Protein AF-A0A4R7EH48-F1 (afdb_monomer)

Solvent-accessible surface area (backbone atoms only — not comparable to full-atom values): 10514 Å² total; per-residue (Å²): 136,89,82,82,84,73,95,68,75,76,70,72,76,53,80,53,48,47,80,37,83,91,76,73,43,73,43,51,68,76,75,72,77,80,76,94,83,82,84,90,75,78,87,74,96,60,59,70,62,56,54,54,49,51,52,50,54,52,50,52,52,50,50,52,52,49,58,60,51,57,71,44,45,69,57,53,52,52,49,62,77,39,40,68,62,50,49,51,52,47,51,62,44,51,81,61,53,72,66,90,82,66,83,65,81,76,79,71,79,81,83,90,77,94,80,90,76,93,74,57,69,72,57,55,50,51,50,52,51,49,22,64,77,68,74,41,58,62,65,54,54,52,53,34,53,50,52,52,49,38,41,75,74,76,35,42,69,62,49,53,62,55,64,102

Structure (mmCIF, N/CA/C/O backbone):
data_AF-A0A4R7EH48-F1
#
_entry.id   AF-A0A4R7EH48-F1
#
loop_
_atom_site.group_PDB
_atom_site.id
_atom_site.type_symbol
_atom_site.label_atom_id
_atom_site.label_alt_id
_atom_site.label_comp_id
_atom_site.label_asym_id
_atom_site.label_entity_id
_atom_site.label_seq_id
_atom_site.pdbx_PDB_ins_code
_atom_site.Cartn_x
_atom_site.Cartn_y
_atom_site.Cartn_z
_atom_site.occupancy
_atom_site.B_iso_or_equiv
_atom_site.auth_seq_id
_atom_site.auth_comp_id
_atom_site.auth_asym_id
_atom_site.auth_atom_id
_atom_site.pdbx_PDB_model_num
ATOM 1 N N . MET A 1 1 ? 17.458 -6.731 43.539 1.00 35.12 1 MET A N 1
ATOM 2 C CA . MET A 1 1 ? 16.948 -6.812 44.924 1.00 35.12 1 MET A CA 1
ATOM 3 C C . MET A 1 1 ? 15.945 -5.684 45.106 1.00 35.12 1 MET A C 1
ATOM 5 O O . MET A 1 1 ? 16.244 -4.563 44.724 1.00 35.12 1 MET A O 1
ATOM 9 N N . PHE A 1 2 ? 14.735 -6.043 45.524 1.00 36.34 2 PHE A N 1
ATOM 10 C CA . PHE A 1 2 ? 13.498 -5.263 45.479 1.00 36.34 2 PHE A CA 1
ATOM 11 C C . PHE A 1 2 ? 13.515 -3.993 46.337 1.00 36.34 2 PHE A C 1
ATOM 13 O O . PHE A 1 2 ? 13.966 -4.044 47.474 1.00 36.34 2 PHE A O 1
ATOM 20 N N . PHE A 1 3 ? 12.876 -2.924 45.852 1.00 28.39 3 PHE A N 1
ATOM 21 C CA . PHE A 1 3 ? 12.214 -1.947 46.719 1.00 28.39 3 PHE A CA 1
ATOM 22 C C . PHE A 1 3 ? 10.820 -1.632 46.166 1.00 28.39 3 PHE A C 1
ATOM 24 O O . PHE A 1 3 ? 10.626 -0.742 45.347 1.00 28.39 3 PHE A O 1
ATOM 31 N N . VAL A 1 4 ? 9.844 -2.419 46.621 1.00 35.47 4 VAL A N 1
ATOM 32 C CA . VAL A 1 4 ? 8.416 -2.102 46.533 1.00 35.47 4 VAL A CA 1
ATOM 33 C C . VAL A 1 4 ? 8.092 -1.258 47.762 1.00 35.47 4 VAL A C 1
ATOM 35 O O . VAL A 1 4 ? 7.983 -1.784 48.870 1.00 35.47 4 VAL A O 1
ATOM 38 N N . PHE A 1 5 ? 7.967 0.057 47.592 1.00 34.50 5 PHE A N 1
ATOM 39 C CA . PHE A 1 5 ? 7.446 0.918 48.651 1.00 34.50 5 PHE A CA 1
ATOM 40 C C . PHE A 1 5 ? 5.916 0.805 48.706 1.00 34.50 5 PHE A C 1
ATOM 42 O O . PHE A 1 5 ? 5.181 1.432 47.956 1.00 34.50 5 PHE A O 1
ATOM 49 N N . SER A 1 6 ? 5.479 -0.082 49.599 1.00 34.47 6 SER A N 1
ATOM 50 C CA . SER A 1 6 ? 4.291 -0.019 50.460 1.00 34.47 6 SER A CA 1
ATOM 51 C C . SER A 1 6 ? 3.194 0.997 50.086 1.00 34.47 6 SER A C 1
ATOM 53 O O . SER A 1 6 ? 3.176 2.134 50.558 1.00 34.47 6 SER A O 1
ATOM 55 N N . ASN A 1 7 ? 2.186 0.534 49.344 1.00 43.84 7 ASN A N 1
ATOM 56 C CA . ASN A 1 7 ? 0.911 1.228 49.158 1.00 43.84 7 ASN A CA 1
ATOM 57 C C . ASN A 1 7 ? -0.011 1.000 50.378 1.00 43.84 7 ASN A C 1
ATOM 59 O O . ASN A 1 7 ? -1.028 0.315 50.294 1.00 43.84 7 ASN A O 1
ATOM 63 N N . LYS A 1 8 ? 0.402 1.483 51.560 1.00 45.84 8 LYS A N 1
ATOM 64 C CA . LYS A 1 8 ? -0.302 1.236 52.840 1.00 45.84 8 LYS A CA 1
ATOM 65 C C . LYS A 1 8 ? -0.626 2.495 53.651 1.00 45.84 8 LYS A C 1
ATOM 67 O O . LYS A 1 8 ? -1.073 2.381 54.788 1.00 45.84 8 LYS A O 1
ATOM 72 N N . ILE A 1 9 ? -0.435 3.685 53.079 1.00 45.25 9 ILE A N 1
ATOM 73 C CA . ILE A 1 9 ? -0.693 4.960 53.775 1.00 45.25 9 ILE A CA 1
ATOM 74 C C . ILE A 1 9 ? -2.126 5.471 53.519 1.00 45.25 9 ILE A C 1
ATOM 76 O O . ILE A 1 9 ? -2.710 6.105 54.394 1.00 45.25 9 ILE A O 1
ATOM 80 N N . TYR A 1 10 ? -2.759 5.110 52.398 1.00 43.72 10 TYR A N 1
ATOM 81 C CA . TYR A 1 10 ? -4.090 5.627 52.041 1.00 43.72 10 TYR A CA 1
ATOM 82 C C . TYR A 1 10 ? -5.278 4.884 52.681 1.00 43.72 10 TYR A C 1
ATOM 84 O O . TYR A 1 10 ? -6.376 5.425 52.734 1.00 43.72 10 TYR A O 1
ATOM 92 N N . ALA A 1 11 ? -5.086 3.677 53.226 1.00 48.78 11 ALA A N 1
ATOM 93 C CA . ALA A 1 11 ? -6.196 2.863 53.743 1.00 48.78 11 ALA A CA 1
ATOM 94 C C . ALA A 1 11 ? -6.620 3.194 55.189 1.00 48.78 11 ALA A C 1
ATOM 96 O O . ALA A 1 11 ? -7.699 2.791 55.616 1.00 48.78 11 ALA A O 1
ATOM 97 N N . LYS A 1 12 ? -5.796 3.917 55.962 1.00 47.88 12 LYS A N 1
ATOM 98 C CA . LYS A 1 12 ? -6.074 4.183 57.387 1.00 47.88 12 LYS A CA 1
ATOM 99 C C . LYS A 1 12 ? -6.983 5.399 57.619 1.00 47.88 12 LYS A C 1
ATOM 101 O O . LYS A 1 12 ? -7.637 5.474 58.650 1.00 47.88 12 LYS A O 1
ATOM 106 N N . TRP A 1 13 ? -7.052 6.329 56.664 1.00 47.28 13 TRP A N 1
ATOM 107 C CA . TRP A 1 13 ? -7.791 7.592 56.812 1.00 47.28 13 TRP A CA 1
ATOM 108 C C . TRP A 1 13 ? -9.270 7.515 56.404 1.00 47.28 13 TRP A C 1
ATOM 110 O O . TRP A 1 13 ? -10.032 8.404 56.758 1.00 47.28 13 TRP A O 1
ATOM 120 N N . LEU A 1 14 ? -9.696 6.454 55.709 1.00 53.22 14 LEU A N 1
ATOM 121 C CA .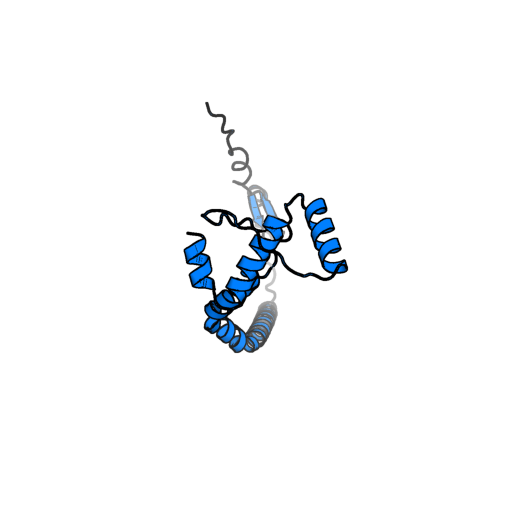 LEU A 1 14 ? -11.088 6.270 55.262 1.00 53.22 14 LEU A CA 1
ATOM 122 C C . LEU A 1 14 ? -11.947 5.424 56.215 1.00 53.22 14 LEU A C 1
ATOM 124 O O . LEU A 1 14 ? -13.156 5.356 56.035 1.00 53.22 14 LEU A O 1
ATOM 128 N N . GLN A 1 15 ? -11.361 4.790 57.237 1.00 61.56 15 GLN A N 1
ATOM 129 C CA . GLN A 1 15 ? -12.095 3.865 58.118 1.00 61.56 15 GLN A CA 1
ATOM 130 C C . GLN A 1 15 ? -13.214 4.525 58.938 1.00 61.56 15 GLN A C 1
ATOM 132 O O . GLN A 1 15 ? -14.124 3.826 59.372 1.00 61.56 15 GLN A O 1
ATOM 137 N N . ASN A 1 16 ? -13.186 5.852 59.095 1.00 61.59 16 ASN A N 1
ATOM 138 C CA . ASN A 1 16 ? -14.139 6.591 59.926 1.00 61.59 16 ASN A CA 1
ATOM 139 C C . ASN A 1 16 ? -14.957 7.639 59.152 1.00 61.59 16 ASN A C 1
ATOM 141 O O . ASN A 1 16 ? -15.622 8.459 59.782 1.00 61.59 16 ASN A O 1
ATOM 145 N N . TYR A 1 17 ? -14.910 7.629 57.816 1.00 71.31 17 TYR A N 1
ATOM 146 C CA . TYR A 1 17 ? -15.649 8.568 56.970 1.00 71.31 17 TYR A CA 1
ATOM 147 C C . TYR A 1 17 ? -16.718 7.837 56.160 1.00 71.31 17 TYR A C 1
ATOM 149 O O . TYR A 1 17 ? -16.424 6.872 55.456 1.00 71.31 17 TYR A O 1
ATOM 157 N N . ILE A 1 18 ? -17.962 8.304 56.251 1.00 73.44 18 ILE A N 1
ATOM 158 C CA . ILE A 1 18 ? -19.104 7.762 55.506 1.00 73.44 18 ILE A CA 1
ATOM 159 C C . ILE A 1 18 ? -19.604 8.853 54.559 1.00 73.44 18 ILE A C 1
ATOM 161 O O . ILE A 1 18 ? -19.642 10.027 54.919 1.00 73.44 18 ILE A O 1
ATOM 165 N N . TRP A 1 19 ? -19.952 8.474 53.330 1.00 66.38 19 TRP A N 1
ATOM 166 C CA . TRP A 1 19 ? -20.538 9.400 52.364 1.00 66.38 19 TRP A CA 1
ATOM 167 C C . TRP A 1 19 ? -21.962 9.779 52.787 1.00 66.38 19 TRP A C 1
ATOM 169 O O . TRP A 1 19 ? -22.814 8.896 52.899 1.00 66.38 19 TRP A O 1
ATOM 179 N N . SER A 1 20 ? -22.221 11.073 52.991 1.00 72.31 20 SER A N 1
ATOM 180 C CA . SER A 1 20 ? -23.567 11.607 53.209 1.00 72.31 20 SER A CA 1
ATOM 181 C C . SER A 1 20 ? -24.172 12.068 51.886 1.00 72.31 20 SER A C 1
ATOM 183 O O . SER A 1 20 ? -23.603 12.898 51.172 1.00 72.31 20 SER A O 1
ATOM 185 N N . THR A 1 21 ? -25.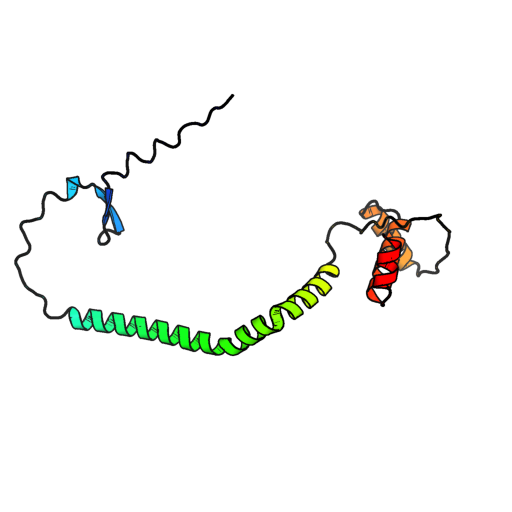342 11.527 51.549 1.00 64.81 21 THR A N 1
ATOM 186 C CA . THR A 1 21 ? -26.069 11.884 50.322 1.00 64.81 21 THR A CA 1
ATOM 187 C C . THR A 1 21 ? -26.665 13.289 50.387 1.00 64.81 21 THR A C 1
ATOM 189 O O . THR A 1 21 ? -26.772 13.940 49.348 1.00 64.81 21 THR A O 1
ATOM 192 N N . ASP A 1 22 ? -27.004 13.758 51.591 1.00 73.31 22 ASP A N 1
ATOM 193 C CA . ASP A 1 22 ? -27.629 15.065 51.816 1.00 73.31 22 ASP A CA 1
ATOM 194 C C . ASP A 1 22 ? -26.624 16.204 51.597 1.00 73.31 22 ASP A C 1
ATOM 196 O O . ASP A 1 22 ? -26.926 17.190 50.926 1.00 73.31 22 ASP A O 1
ATOM 200 N N . GLU A 1 23 ? -25.389 16.024 52.070 1.00 70.38 23 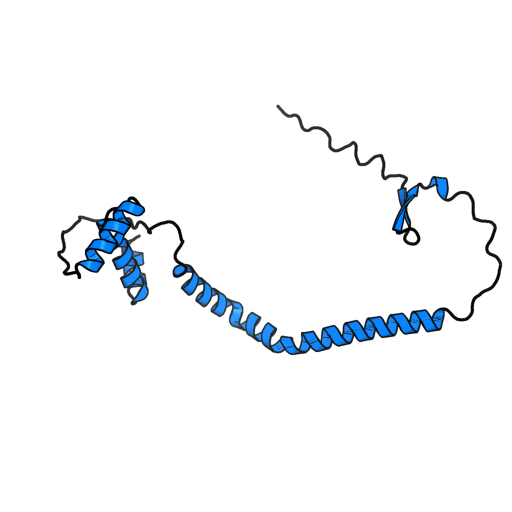GLU A N 1
ATOM 201 C CA . GLU A 1 23 ? -24.318 17.023 51.947 1.00 70.38 23 GLU A CA 1
ATOM 202 C C . GLU A 1 23 ? -23.423 16.815 50.717 1.00 70.38 23 GLU A C 1
ATOM 204 O O . GLU A 1 23 ? -22.602 17.673 50.391 1.00 70.38 23 GLU A O 1
ATOM 209 N N . ARG A 1 24 ? -23.5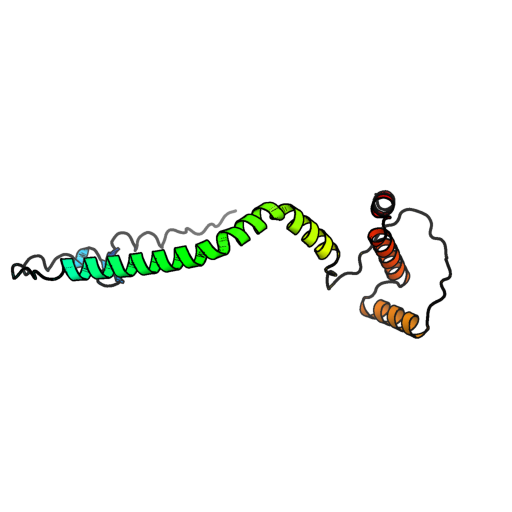71 15.680 50.016 1.00 71.06 24 ARG A N 1
ATOM 210 C CA . ARG A 1 24 ? -22.699 15.246 48.907 1.00 71.06 24 ARG A CA 1
ATOM 211 C C . ARG A 1 24 ? -21.209 15.313 49.273 1.00 71.06 24 ARG A C 1
ATOM 213 O O . ARG A 1 24 ? -20.385 15.736 48.459 1.00 71.06 24 ARG A O 1
ATOM 220 N N . ASN A 1 25 ? -20.874 14.909 50.497 1.00 75.56 25 ASN A N 1
ATOM 221 C CA . ASN A 1 25 ? -19.505 14.881 51.004 1.00 75.56 25 ASN A CA 1
ATOM 222 C C . ASN A 1 25 ? -19.310 13.762 52.047 1.00 75.56 25 ASN A C 1
ATOM 224 O O . ASN A 1 25 ? -20.274 13.201 52.572 1.00 75.56 25 ASN A O 1
ATOM 228 N N . TYR A 1 26 ? -18.054 13.420 52.342 1.00 78.44 26 TYR A N 1
ATOM 229 C CA . TYR A 1 26 ? -17.700 12.474 53.400 1.00 78.44 26 TYR A CA 1
ATOM 230 C C . TYR A 1 26 ? -17.699 13.160 54.771 1.00 78.44 26 TYR A C 1
ATOM 232 O O . TYR A 1 26 ? -16.966 14.125 54.972 1.00 78.44 26 TYR A O 1
ATOM 240 N N . ILE A 1 27 ? -18.452 12.603 55.721 1.00 74.88 27 ILE A N 1
ATOM 241 C CA . ILE A 1 27 ? -18.537 13.068 57.115 1.00 74.88 27 ILE A CA 1
ATOM 242 C C . ILE A 1 27 ? -17.921 12.049 58.078 1.00 74.88 27 ILE A C 1
ATOM 244 O O . ILE A 1 27 ? -17.972 10.837 57.836 1.00 74.88 27 ILE A O 1
ATOM 248 N N . HIS A 1 28 ? -17.307 12.534 59.160 1.00 70.69 28 HIS A N 1
ATOM 249 C CA . HIS A 1 28 ? -16.624 11.687 60.140 1.00 70.69 28 HIS A CA 1
ATOM 250 C C . HIS A 1 28 ? -17.625 11.125 61.163 1.00 70.69 28 HIS A C 1
ATOM 252 O O . HIS A 1 28 ? -18.421 11.867 61.729 1.00 70.69 28 HIS A O 1
ATOM 258 N N . GLN A 1 29 ? -17.565 9.822 61.468 1.00 64.44 29 GLN A N 1
ATOM 259 C CA . GLN A 1 29 ? -18.544 9.128 62.332 1.00 64.44 29 GLN A CA 1
ATOM 260 C C . GLN A 1 29 ? -18.750 9.748 63.731 1.00 64.44 29 GLN A C 1
ATOM 262 O O . GLN A 1 29 ? -19.777 9.504 64.358 1.00 64.44 29 GLN A O 1
ATOM 267 N N . SER A 1 30 ? -17.805 10.542 64.246 1.00 62.47 30 SER A N 1
ATOM 268 C CA . SER A 1 30 ? -17.959 11.233 65.537 1.00 62.47 30 SER A CA 1
ATOM 269 C C . SER A 1 30 ? -18.912 12.430 65.494 1.00 62.47 30 SER A C 1
ATOM 271 O O . SER A 1 30 ? -19.410 12.829 66.541 1.00 62.47 30 SER A O 1
ATOM 273 N N . GLU A 1 31 ? -19.167 12.993 64.313 1.00 58.69 31 GLU A N 1
ATOM 274 C CA . GLU A 1 31 ? -20.052 14.152 64.114 1.00 58.69 31 GLU A CA 1
ATOM 275 C C . GLU A 1 31 ? -21.535 13.747 64.064 1.00 58.69 31 GLU A C 1
ATOM 277 O O . GLU A 1 31 ? -22.408 14.597 64.146 1.00 58.69 31 GLU A O 1
ATOM 282 N N . MET A 1 32 ? -21.835 12.441 64.042 1.00 54.06 32 MET A N 1
ATOM 283 C CA . MET A 1 32 ? -23.200 11.904 64.165 1.00 54.06 32 MET A CA 1
ATOM 284 C C . MET A 1 32 ? -23.789 12.019 65.583 1.00 54.06 32 MET A C 1
ATOM 286 O O . MET A 1 32 ? -24.983 11.799 65.769 1.00 54.06 32 MET A O 1
ATOM 290 N N . LYS A 1 33 ? -22.981 12.311 66.614 1.00 48.06 33 LYS A N 1
ATOM 291 C CA . LYS A 1 33 ? -23.466 12.401 68.001 1.00 48.06 33 LYS A CA 1
ATOM 292 C C . LYS A 1 33 ? -23.794 13.835 68.383 1.00 48.06 33 LYS A C 1
ATOM 294 O O . LYS A 1 33 ? -23.037 14.487 69.097 1.00 48.06 33 LYS A O 1
ATOM 299 N N . GLY A 1 34 ? -24.978 14.264 67.980 1.00 42.44 34 GLY A N 1
ATOM 300 C CA . GLY A 1 34 ? -25.616 15.408 68.604 1.00 42.44 34 GLY A CA 1
ATOM 301 C C . GLY A 1 34 ? -26.660 16.056 67.733 1.00 42.44 34 GLY A C 1
ATOM 302 O O . GLY A 1 34 ? -26.461 17.216 67.453 1.00 42.44 34 GLY A O 1
ATOM 303 N N . ASP A 1 35 ? -27.706 15.317 67.342 1.00 39.69 35 ASP A N 1
ATOM 304 C CA . ASP A 1 35 ? -28.997 15.865 66.881 1.00 39.69 35 ASP A CA 1
ATOM 305 C C . ASP A 1 35 ? -30.109 14.780 66.898 1.00 39.69 35 ASP A C 1
ATOM 307 O O . ASP A 1 35 ? -30.961 14.703 66.017 1.00 39.69 35 ASP A O 1
ATOM 311 N N . GLU A 1 36 ? -30.130 13.899 67.911 1.00 41.28 36 GLU A N 1
ATOM 312 C CA . GLU A 1 36 ? -31.231 12.921 68.090 1.00 41.28 36 GLU A CA 1
ATOM 313 C C . GLU A 1 36 ? -32.462 13.494 68.830 1.00 41.28 36 GLU A C 1
ATOM 315 O O . GLU A 1 36 ? -33.439 12.782 69.046 1.00 41.28 36 GLU A O 1
ATOM 320 N N . GLU A 1 37 ? -32.478 14.780 69.190 1.00 41.31 37 GLU A N 1
ATOM 321 C CA . GLU A 1 37 ? -33.536 15.376 70.026 1.00 41.31 37 GLU A CA 1
ATOM 322 C C . GLU A 1 37 ? -34.076 16.702 69.462 1.00 41.31 37 GLU A C 1
ATOM 324 O O . GLU A 1 37 ? -34.169 17.678 70.189 1.00 41.31 37 GLU A O 1
ATOM 329 N N . GLU A 1 38 ? -34.467 16.771 68.182 1.00 40.47 38 GLU A N 1
ATOM 330 C CA . GLU A 1 38 ? -35.536 17.704 67.764 1.00 40.47 38 GLU A CA 1
ATOM 331 C C . GLU A 1 38 ? -36.069 17.431 66.348 1.00 40.47 38 GLU A C 1
ATOM 333 O O . GLU A 1 38 ? -35.792 18.140 65.386 1.00 40.47 38 GLU A O 1
ATOM 338 N N . SER A 1 39 ? -36.917 16.410 66.197 1.00 37.56 39 SER A N 1
ATOM 339 C CA . SER A 1 39 ? -37.903 16.385 65.102 1.00 37.56 39 SER A CA 1
ATOM 340 C C . SER A 1 39 ? -39.097 15.492 65.427 1.00 37.56 39 SER A C 1
ATOM 342 O O . SER A 1 39 ? -39.404 14.506 64.765 1.00 37.56 39 SER A O 1
ATOM 344 N N . LYS A 1 40 ? -39.839 15.889 66.464 1.00 44.50 40 LYS A N 1
ATOM 345 C CA . LYS A 1 40 ? -41.271 15.590 66.574 1.00 44.50 40 LYS A CA 1
ATOM 346 C C . LYS A 1 40 ? -42.082 16.852 66.303 1.00 44.50 40 LYS A C 1
ATOM 348 O O . LYS A 1 40 ? -42.680 17.361 67.242 1.00 44.50 40 LYS A O 1
ATOM 353 N N . LYS A 1 41 ? -42.163 17.340 65.057 1.00 41.12 41 LYS A N 1
ATOM 354 C CA . LYS A 1 41 ? -43.305 18.165 64.606 1.00 41.12 41 LYS A CA 1
ATOM 355 C C . LYS A 1 41 ? -43.596 17.993 63.114 1.00 41.12 41 LYS A C 1
ATOM 357 O O . LYS A 1 41 ? -42.751 18.257 62.276 1.00 41.12 41 LYS A O 1
ATOM 362 N N . ALA A 1 42 ? -44.860 17.643 62.871 1.00 35.00 42 ALA A N 1
ATOM 363 C CA . ALA A 1 42 ? -45.641 17.786 61.644 1.00 35.00 42 ALA A CA 1
ATOM 364 C C . ALA A 1 42 ? -45.200 16.966 60.418 1.00 35.00 42 ALA A C 1
ATOM 366 O O . ALA A 1 42 ? -44.277 17.316 59.694 1.00 35.00 42 ALA A O 1
ATOM 367 N N . ALA A 1 43 ? -45.972 15.916 60.132 1.00 46.50 43 ALA A N 1
ATOM 368 C CA . ALA A 1 43 ? -46.056 15.335 58.799 1.00 46.50 43 ALA A CA 1
ATOM 369 C C . ALA A 1 43 ? -46.479 16.409 57.774 1.00 46.50 43 ALA A C 1
ATOM 371 O O . ALA A 1 43 ? -47.504 17.062 57.991 1.00 46.50 43 ALA A O 1
ATOM 372 N N . PRO A 1 44 ? -45.761 16.583 56.648 1.00 41.59 44 PRO A N 1
ATOM 373 C CA . PRO A 1 44 ? -46.309 17.247 55.483 1.00 41.59 44 PRO A CA 1
ATOM 374 C C . PRO A 1 44 ? -46.941 16.188 54.570 1.00 41.59 44 PRO A C 1
ATOM 376 O O . PRO A 1 44 ? -46.270 15.521 53.778 1.00 41.59 44 PRO A O 1
ATOM 379 N N . ASP A 1 45 ? -48.259 16.039 54.688 1.00 52.31 45 ASP A N 1
ATOM 380 C CA . ASP A 1 45 ? -49.114 15.349 53.718 1.00 52.31 45 ASP A CA 1
ATOM 381 C C . ASP A 1 45 ? -49.135 16.118 52.383 1.00 52.3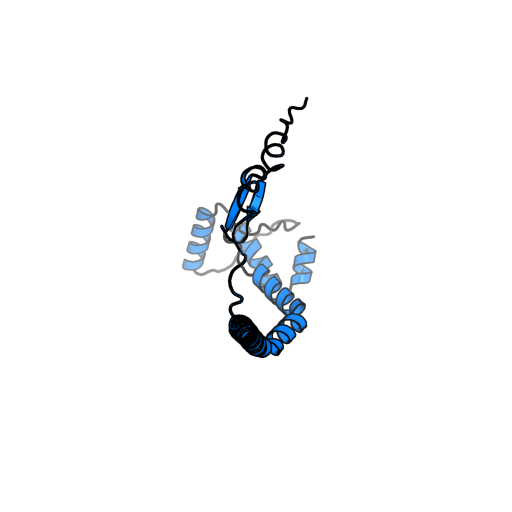1 45 ASP A C 1
ATOM 383 O O . ASP A 1 45 ? -50.114 16.772 52.042 1.00 52.31 45 ASP A O 1
ATOM 387 N N . THR A 1 46 ? -48.043 16.065 51.614 1.00 53.38 46 THR A N 1
ATOM 388 C CA . THR A 1 46 ? -47.996 16.508 50.200 1.00 53.38 46 THR A CA 1
ATOM 389 C C . THR A 1 46 ? -46.892 15.841 49.362 1.00 53.38 46 THR A C 1
ATOM 391 O O . THR A 1 46 ? -47.020 15.777 48.140 1.00 53.38 46 THR A O 1
ATOM 394 N N . ASN A 1 47 ? -45.850 15.262 49.973 1.00 56.41 47 ASN A N 1
ATOM 395 C CA . ASN A 1 47 ? -44.616 14.878 49.263 1.00 56.41 47 ASN A CA 1
ATOM 396 C C . ASN A 1 47 ? -44.729 13.609 48.375 1.00 56.41 47 ASN A C 1
ATOM 398 O O . ASN A 1 47 ? -43.988 13.429 47.411 1.00 56.41 47 ASN A O 1
ATOM 402 N N . GLY A 1 48 ? -45.695 12.722 48.645 1.00 57.62 48 GLY A N 1
ATOM 403 C CA . GLY A 1 48 ? -45.872 11.480 47.872 1.00 57.62 48 GLY A CA 1
ATOM 404 C C . GLY A 1 48 ? -46.383 11.696 46.441 1.00 57.62 48 GLY A C 1
ATOM 405 O O . GLY A 1 48 ? -46.042 10.933 45.537 1.00 57.62 48 GLY A O 1
ATOM 406 N N . LYS A 1 49 ? -47.176 12.753 46.207 1.00 62.94 49 LYS A N 1
ATOM 407 C CA . LYS A 1 49 ? -47.673 13.106 44.864 1.00 62.94 49 LYS A CA 1
ATOM 408 C C . LYS A 1 49 ? -46.589 13.742 43.998 1.00 62.94 49 LYS A C 1
ATOM 410 O O . LYS A 1 49 ? -46.562 13.487 42.799 1.00 62.94 49 LYS A O 1
ATOM 415 N N . GLU A 1 50 ? -45.713 14.539 44.598 1.00 66.12 50 GLU A N 1
ATOM 416 C CA . GLU A 1 50 ? -44.629 15.237 43.905 1.00 66.12 50 GLU A CA 1
ATOM 417 C C . GLU A 1 50 ? -43.502 14.266 43.525 1.00 66.12 50 GLU A C 1
ATOM 419 O O . GLU A 1 50 ? -43.072 14.240 42.373 1.00 66.12 50 GLU A O 1
ATOM 424 N N . LEU A 1 51 ? -43.144 13.346 44.431 1.00 67.62 51 LEU A N 1
ATOM 425 C CA . LEU A 1 51 ? -42.215 12.250 4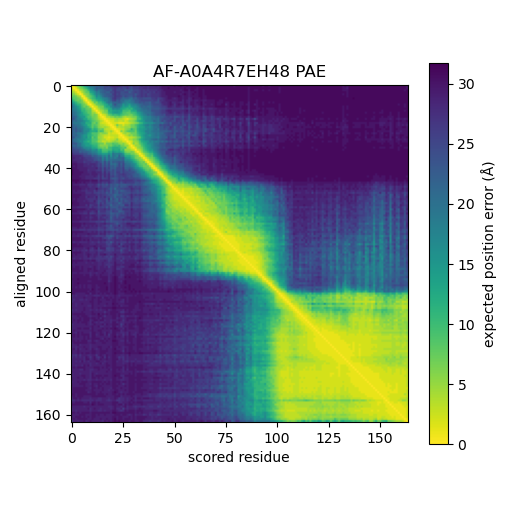4.143 1.00 67.62 51 LEU A CA 1
ATOM 426 C C . LEU A 1 51 ? -42.758 11.312 43.052 1.00 67.62 51 LEU A C 1
ATOM 428 O O . LEU A 1 51 ? -42.042 10.949 42.121 1.00 67.62 51 LEU A O 1
ATOM 432 N N . ALA A 1 52 ? -44.045 10.954 43.114 1.00 73.19 52 ALA A N 1
ATOM 433 C CA . ALA A 1 52 ? -44.681 10.145 42.076 1.00 73.19 52 ALA A CA 1
ATOM 434 C C . ALA A 1 52 ? -44.751 10.871 40.719 1.00 73.19 52 ALA A C 1
ATOM 436 O O . ALA A 1 52 ? -44.652 10.222 39.676 1.00 73.19 52 ALA A O 1
ATOM 437 N N . ALA A 1 53 ? -44.912 12.197 40.712 1.00 75.31 53 ALA A N 1
ATOM 438 C CA . ALA A 1 53 ? -44.886 13.004 39.495 1.00 75.31 53 ALA A CA 1
ATOM 439 C C . ALA A 1 53 ? -43.477 13.077 38.883 1.00 75.31 53 ALA A C 1
ATOM 441 O O . ALA A 1 53 ? -43.340 12.948 37.666 1.00 75.31 53 ALA A O 1
ATOM 442 N N . GLU A 1 54 ? -42.432 13.201 39.704 1.00 77.44 54 GLU A N 1
ATOM 443 C CA . GLU A 1 54 ? -41.046 13.228 39.225 1.00 77.44 54 GLU A CA 1
ATOM 444 C C . GLU A 1 54 ? -40.594 11.857 38.692 1.00 77.44 54 GLU A C 1
ATOM 446 O O . GLU A 1 54 ? -40.003 11.781 37.615 1.00 77.44 54 GLU A O 1
ATOM 451 N N . ILE A 1 55 ? -40.975 10.756 39.355 1.00 79.38 55 ILE A N 1
ATOM 452 C CA . ILE A 1 55 ? -40.743 9.388 38.854 1.00 79.38 55 ILE A CA 1
ATOM 453 C C . ILE A 1 55 ? -41.421 9.197 37.492 1.00 79.38 55 ILE A C 1
ATOM 455 O O . ILE A 1 55 ? -40.798 8.692 36.560 1.00 79.38 55 ILE A O 1
ATOM 459 N N . ARG A 1 56 ? -42.679 9.635 37.336 1.00 79.81 56 ARG A N 1
ATOM 460 C CA . ARG A 1 56 ? -43.398 9.553 36.050 1.00 79.81 56 ARG A CA 1
ATOM 461 C C . ARG A 1 56 ? -42.680 10.331 34.954 1.00 79.81 56 ARG A C 1
ATOM 463 O O . ARG A 1 56 ? -42.453 9.788 33.881 1.00 79.81 56 ARG A O 1
ATOM 470 N N . LYS A 1 57 ? -42.248 11.557 35.248 1.00 81.44 57 LYS A N 1
ATOM 471 C CA . LYS A 1 57 ? -41.502 12.407 34.313 1.00 81.44 57 LYS A CA 1
ATOM 472 C C . LYS A 1 57 ? -40.151 11.799 33.919 1.00 81.44 57 LYS A C 1
ATOM 474 O O . LYS A 1 57 ? -39.729 11.929 32.770 1.00 81.44 57 LYS A O 1
ATOM 479 N N . GLN A 1 58 ? -39.470 11.121 34.843 1.00 77.56 58 GLN A N 1
ATOM 480 C CA . GLN A 1 58 ? -38.220 10.412 34.570 1.00 77.56 58 GLN A CA 1
ATOM 481 C C . GLN A 1 58 ? -38.443 9.163 33.707 1.00 77.56 58 GLN A C 1
ATOM 483 O O . GLN A 1 58 ? -37.699 8.949 32.750 1.00 77.56 58 GLN A O 1
ATOM 488 N N . VAL A 1 59 ? -39.486 8.379 33.992 1.00 83.38 59 VAL A N 1
ATOM 489 C CA . VAL A 1 59 ? -39.883 7.221 33.174 1.00 83.38 59 VAL A CA 1
ATOM 490 C C . VAL A 1 59 ? -40.256 7.669 31.763 1.00 83.38 59 VAL A C 1
ATOM 492 O O . VAL A 1 59 ? -39.782 7.094 30.792 1.00 83.38 59 VAL A O 1
ATOM 495 N N . GLU A 1 60 ? -41.017 8.750 31.623 1.00 79.50 60 GLU A N 1
ATOM 496 C CA . GLU A 1 60 ? -41.453 9.282 30.329 1.00 79.50 60 GLU A CA 1
ATOM 497 C C . GLU A 1 60 ? -40.276 9.804 29.486 1.00 79.50 60 GLU A C 1
ATOM 499 O O . GLU A 1 60 ? -40.216 9.586 28.275 1.00 79.50 60 GLU A O 1
ATOM 504 N N . ARG A 1 61 ? -39.259 10.396 30.131 1.00 78.62 61 ARG A N 1
ATOM 505 C CA . ARG A 1 61 ? -37.981 10.726 29.477 1.00 78.62 61 ARG A CA 1
ATOM 506 C C . ARG A 1 61 ? -37.234 9.483 28.999 1.00 78.62 61 ARG A C 1
ATOM 508 O O . ARG A 1 61 ? -36.712 9.494 27.889 1.00 78.62 61 ARG A O 1
ATOM 515 N N . GLN A 1 62 ? -37.170 8.429 29.812 1.00 75.19 62 GLN A N 1
ATOM 516 C CA . GLN A 1 62 ? -36.495 7.184 29.434 1.00 75.19 62 GLN A CA 1
ATOM 517 C C . GLN A 1 62 ? -37.223 6.457 28.300 1.00 75.19 62 GLN A C 1
ATOM 519 O O . GLN A 1 62 ? -36.571 5.996 27.367 1.00 75.19 62 GLN A O 1
ATOM 524 N N . VAL A 1 63 ? -38.557 6.426 28.326 1.00 79.06 63 VAL A N 1
ATOM 525 C CA . VAL A 1 63 ? -39.385 5.862 27.251 1.00 79.06 63 VAL A CA 1
ATOM 526 C C . VAL A 1 63 ? -39.177 6.636 25.949 1.00 79.06 63 VAL A C 1
ATOM 528 O O . VAL A 1 63 ? -38.950 6.021 24.915 1.00 79.06 63 VAL A O 1
ATOM 531 N N . ASN A 1 64 ? -39.124 7.972 25.991 1.00 84.06 64 ASN A N 1
ATOM 532 C CA . ASN A 1 64 ? -38.838 8.784 24.804 1.00 84.06 64 ASN A CA 1
ATOM 533 C C . ASN A 1 64 ? -37.444 8.487 24.216 1.00 84.06 64 ASN A C 1
ATOM 535 O O . ASN A 1 64 ? -37.283 8.375 23.001 1.00 84.06 64 ASN A O 1
ATOM 539 N N . VAL A 1 65 ? -36.425 8.310 25.064 1.00 81.94 65 VAL A N 1
ATOM 540 C CA . VAL A 1 65 ? -35.087 7.902 24.607 1.00 81.94 65 VAL A CA 1
ATOM 541 C C . VAL A 1 65 ? -35.119 6.501 23.991 1.00 81.94 65 VAL A C 1
ATOM 543 O O . VAL A 1 65 ? -34.561 6.312 22.912 1.00 81.94 65 VAL A O 1
ATOM 546 N N . ALA A 1 66 ? -35.807 5.546 24.617 1.00 80.88 66 ALA A N 1
ATOM 547 C CA . ALA A 1 66 ? -35.942 4.187 24.101 1.00 80.88 66 ALA A CA 1
ATOM 548 C C . ALA A 1 66 ? -36.687 4.148 22.756 1.00 80.88 66 ALA A C 1
ATOM 550 O O . ALA A 1 66 ? -36.222 3.499 21.828 1.00 80.88 66 ALA A O 1
ATOM 551 N N . GLU A 1 67 ? -37.775 4.905 22.598 1.00 83.94 67 GLU A N 1
ATOM 552 C CA . GLU A 1 67 ? -38.504 5.030 21.328 1.00 83.94 67 GLU A CA 1
ATOM 553 C C . GLU A 1 67 ? -37.656 5.674 20.228 1.00 83.94 67 GLU A C 1
ATOM 555 O O . GLU A 1 67 ? -37.748 5.300 19.059 1.00 83.94 67 GLU A O 1
ATOM 560 N N . ARG A 1 68 ? -36.808 6.649 20.577 1.00 82.38 68 ARG A N 1
ATOM 561 C CA . ARG A 1 68 ? -35.869 7.255 19.624 1.00 82.38 68 ARG A CA 1
ATOM 562 C C . ARG A 1 68 ? -34.772 6.282 19.206 1.00 82.38 68 ARG A C 1
ATOM 564 O O . ARG A 1 68 ? -34.397 6.302 18.039 1.00 82.38 68 ARG A O 1
ATOM 571 N N . LEU A 1 69 ? -34.279 5.452 20.124 1.00 84.00 69 LEU A N 1
ATOM 572 C CA . LEU A 1 69 ? -33.278 4.421 19.840 1.00 84.00 69 LEU A CA 1
ATOM 573 C C . LEU A 1 69 ? -33.868 3.243 19.058 1.00 84.00 69 LEU A C 1
ATOM 575 O O . LEU A 1 69 ? -33.213 2.738 18.154 1.00 84.00 69 LEU A O 1
ATOM 579 N N . ALA A 1 70 ? -35.128 2.884 19.311 1.00 86.00 70 ALA A N 1
ATOM 580 C CA . ALA A 1 70 ? -35.842 1.841 18.577 1.00 86.00 70 ALA A CA 1
ATOM 581 C C . ALA A 1 70 ? -35.952 2.139 17.068 1.00 86.00 70 ALA A C 1
ATOM 583 O O . ALA A 1 70 ? -36.015 1.231 16.245 1.00 86.00 70 ALA A O 1
ATOM 584 N N . LYS A 1 71 ? -35.911 3.420 16.673 1.00 89.12 71 LYS A N 1
ATOM 585 C CA . LYS A 1 71 ? -35.860 3.821 15.254 1.00 89.12 71 LYS A CA 1
ATOM 586 C C . LYS A 1 71 ? -34.559 3.412 14.560 1.00 89.12 71 LYS A C 1
ATOM 588 O O . LYS A 1 71 ? -34.539 3.331 13.337 1.00 89.12 71 LYS A O 1
ATOM 593 N N . PHE A 1 72 ? -33.490 3.177 15.320 1.00 89.06 72 PHE A N 1
ATOM 594 C CA . PHE A 1 72 ? -32.192 2.743 14.808 1.00 89.06 72 PHE A CA 1
ATOM 595 C C . PHE A 1 72 ? -31.982 1.231 14.916 1.00 89.06 72 PHE A C 1
ATOM 597 O O . PHE A 1 72 ? -31.002 0.738 14.368 1.00 89.06 72 PHE A O 1
ATOM 604 N N . THR A 1 73 ? -32.905 0.488 15.539 1.00 88.81 73 THR A N 1
ATOM 605 C CA . THR A 1 73 ? -32.846 -0.980 15.615 1.00 88.81 73 THR A CA 1
ATOM 606 C C . THR A 1 73 ? -32.626 -1.642 14.250 1.00 88.81 73 THR A C 1
ATOM 608 O O . THR A 1 73 ? -31.690 -2.427 14.157 1.00 88.81 73 THR A O 1
ATOM 611 N N . PRO A 1 74 ? -33.329 -1.258 13.162 1.00 90.88 74 PRO A N 1
ATOM 612 C CA . PRO A 1 74 ? -33.100 -1.869 11.848 1.00 90.88 74 PRO A CA 1
ATOM 613 C C . PRO A 1 74 ? -31.690 -1.616 11.301 1.00 90.88 74 PRO A C 1
ATOM 615 O O . PRO A 1 74 ? -31.144 -2.422 10.558 1.00 90.88 74 PRO A O 1
ATOM 618 N N . VAL A 1 75 ? -31.092 -0.474 11.653 1.00 90.44 75 VAL A N 1
ATOM 619 C CA . VAL A 1 75 ? -29.727 -0.127 11.239 1.00 90.44 75 VAL A CA 1
ATOM 620 C C . VAL A 1 75 ? -28.712 -0.921 12.055 1.00 90.44 75 VAL A C 1
ATOM 622 O O . VAL A 1 75 ? -27.726 -1.382 11.499 1.00 90.44 75 VAL A O 1
ATOM 625 N N . MET A 1 76 ? -28.947 -1.102 13.354 1.00 89.56 76 MET A N 1
ATOM 626 C CA . MET A 1 76 ? -28.094 -1.931 14.208 1.00 89.56 76 MET A CA 1
ATOM 627 C C . MET A 1 76 ? -28.130 -3.405 13.805 1.00 89.56 76 MET A C 1
ATOM 629 O O . MET A 1 76 ? -27.066 -3.999 13.692 1.00 89.56 76 MET A O 1
ATOM 633 N N . GLU A 1 77 ? -29.310 -3.952 13.508 1.00 91.69 77 GLU A N 1
ATOM 634 C CA . GLU A 1 77 ? -29.460 -5.314 12.976 1.00 91.69 77 GLU A CA 1
ATOM 635 C C . GLU A 1 77 ? -28.728 -5.458 11.636 1.00 91.69 77 GLU A C 1
ATOM 637 O O . GLU A 1 77 ? -27.922 -6.366 11.466 1.00 91.69 77 GLU A O 1
ATOM 642 N N . PHE A 1 78 ? -28.902 -4.500 10.718 1.00 93.00 78 PHE A N 1
ATOM 643 C CA . PHE A 1 78 ? -28.169 -4.486 9.451 1.00 93.00 78 PHE A CA 1
ATOM 644 C C . PHE A 1 78 ? -26.645 -4.443 9.648 1.00 93.00 78 PHE A C 1
ATOM 646 O O . PHE A 1 78 ? -25.913 -5.146 8.954 1.00 93.00 78 PHE A O 1
ATOM 653 N N . LEU A 1 79 ? -26.148 -3.622 10.576 1.00 91.19 79 LEU A N 1
ATOM 654 C CA . LEU A 1 79 ? -24.716 -3.523 10.863 1.00 91.19 79 LEU A CA 1
ATOM 655 C C . LEU A 1 79 ? -24.161 -4.809 11.480 1.00 91.19 79 LEU A C 1
ATOM 657 O O . LEU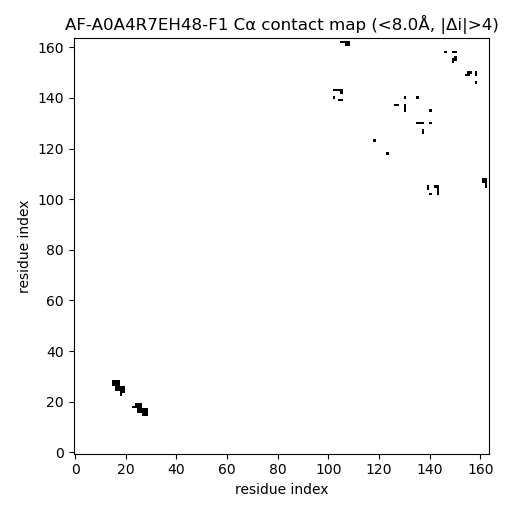 A 1 79 ? -23.048 -5.194 11.141 1.00 91.19 79 LEU A O 1
ATOM 661 N N . GLU A 1 80 ? -24.919 -5.460 12.361 1.00 91.12 80 GLU A N 1
ATOM 662 C CA . GLU A 1 80 ? -24.538 -6.729 12.984 1.00 91.12 80 GLU A CA 1
ATOM 663 C C . GLU A 1 80 ? -24.505 -7.864 11.954 1.00 91.12 80 GLU A C 1
ATOM 665 O O . GLU A 1 80 ? -23.504 -8.570 11.851 1.00 91.12 80 GLU A O 1
ATOM 670 N N . GLU A 1 81 ? -25.545 -7.984 11.123 1.00 92.69 81 GLU A N 1
ATOM 671 C CA . GLU A 1 81 ? -25.629 -8.992 10.059 1.00 92.69 81 GLU A CA 1
ATOM 672 C C . GLU A 1 81 ? -24.516 -8.851 9.016 1.00 92.69 81 GLU A C 1
ATOM 674 O O . GLU A 1 81 ? -24.049 -9.844 8.461 1.00 92.69 81 GLU A O 1
ATOM 679 N N . ASN A 1 82 ? -24.090 -7.617 8.739 1.00 92.00 82 ASN A N 1
ATOM 680 C CA . ASN A 1 82 ? -23.083 -7.324 7.723 1.00 92.00 82 ASN A CA 1
ATOM 681 C C . ASN A 1 82 ? -21.704 -7.033 8.327 1.00 92.00 82 ASN A C 1
ATOM 683 O O . ASN A 1 82 ? -20.819 -6.587 7.601 1.00 92.00 82 ASN A O 1
ATOM 687 N N . MET A 1 83 ? -21.491 -7.275 9.626 1.00 90.25 83 MET A N 1
ATOM 688 C CA . MET A 1 83 ? -20.258 -6.871 10.307 1.00 90.25 83 MET A CA 1
ATOM 689 C C . MET A 1 83 ? -19.019 -7.523 9.688 1.00 90.25 83 MET A C 1
ATOM 691 O O . MET A 1 83 ? -18.044 -6.826 9.420 1.00 90.25 83 MET A O 1
ATOM 695 N N . ASP A 1 84 ? -19.078 -8.820 9.382 1.00 83.88 84 ASP A N 1
ATOM 696 C CA . ASP A 1 84 ? -17.963 -9.557 8.777 1.00 83.88 84 ASP A CA 1
ATOM 697 C C . ASP A 1 84 ? -17.657 -9.063 7.354 1.00 83.88 84 ASP A C 1
ATOM 699 O O . ASP A 1 84 ? -16.502 -8.847 7.000 1.00 83.88 84 ASP A O 1
ATOM 703 N N . SER A 1 85 ? -18.689 -8.807 6.542 1.00 84.88 85 SER A N 1
ATOM 704 C CA . SER A 1 85 ? -18.521 -8.273 5.183 1.00 84.88 85 SER A CA 1
ATOM 705 C C . SER A 1 85 ? -18.023 -6.829 5.184 1.00 84.88 85 SER A C 1
ATOM 707 O O . SER A 1 85 ? -17.230 -6.449 4.327 1.00 84.88 85 SER A O 1
ATOM 709 N N . LEU A 1 86 ? -18.465 -6.017 6.147 1.00 85.31 86 LEU A N 1
ATOM 710 C CA . LEU A 1 86 ? -17.967 -4.660 6.347 1.00 85.31 86 LEU A CA 1
ATOM 711 C C . LEU A 1 86 ? -16.515 -4.678 6.823 1.00 85.31 86 LEU A C 1
ATOM 713 O O . LEU A 1 86 ? -15.735 -3.865 6.347 1.00 85.31 86 LEU A O 1
ATOM 717 N N . GLN A 1 87 ? -16.137 -5.610 7.699 1.00 80.44 87 GLN A N 1
ATOM 718 C CA . GLN A 1 87 ? -14.747 -5.814 8.107 1.00 80.44 87 GLN A CA 1
ATOM 719 C C . GLN A 1 87 ? -13.876 -6.293 6.947 1.00 80.44 87 GLN A C 1
ATOM 721 O O . GLN A 1 87 ? -12.770 -5.795 6.793 1.00 80.44 87 GLN A O 1
ATOM 726 N N . GLU A 1 88 ? -14.359 -7.204 6.103 1.00 80.12 88 GLU A N 1
ATOM 727 C CA . GLU A 1 88 ? -13.635 -7.656 4.910 1.00 80.12 88 GLU A CA 1
ATOM 728 C C . GLU A 1 88 ? -13.455 -6.517 3.898 1.00 80.12 88 GLU A C 1
ATOM 730 O O . GLU A 1 88 ? -12.375 -6.343 3.333 1.00 80.12 88 GLU A O 1
ATOM 735 N N . LEU A 1 89 ? -14.490 -5.697 3.703 1.00 81.19 89 LEU A N 1
ATOM 736 C CA . LEU A 1 89 ? -14.435 -4.533 2.823 1.00 81.19 89 LEU A CA 1
ATOM 737 C C . LEU A 1 89 ? -13.507 -3.455 3.394 1.00 81.19 89 LEU A C 1
ATOM 739 O O . LEU A 1 89 ? -12.707 -2.901 2.647 1.00 81.19 89 LEU A O 1
ATOM 743 N N . LEU A 1 90 ? -13.562 -3.213 4.707 1.00 76.12 90 LEU A N 1
ATOM 744 C CA . LEU A 1 90 ? -12.666 -2.293 5.403 1.00 76.12 90 LEU A CA 1
ATOM 745 C C . LEU A 1 90 ? -11.221 -2.782 5.370 1.00 76.12 90 LEU A C 1
ATOM 747 O O . LEU A 1 90 ? -10.348 -1.996 5.041 1.00 76.12 90 LEU A O 1
ATOM 751 N N . ALA A 1 91 ? -10.960 -4.069 5.588 1.00 70.25 91 ALA A N 1
ATOM 752 C CA . ALA A 1 91 ? -9.629 -4.657 5.461 1.00 70.25 91 ALA A CA 1
ATOM 753 C C . ALA A 1 91 ? -9.108 -4.569 4.016 1.00 70.25 91 ALA A C 1
ATOM 755 O O . ALA A 1 91 ? -7.939 -4.270 3.788 1.00 70.25 91 ALA A O 1
ATOM 756 N N . ALA A 1 92 ? -9.984 -4.747 3.022 1.00 62.69 92 ALA A N 1
ATOM 757 C CA . ALA A 1 92 ? -9.642 -4.539 1.618 1.00 62.69 92 ALA A CA 1
ATOM 758 C C . ALA A 1 92 ? -9.371 -3.061 1.278 1.00 62.69 92 ALA A C 1
ATOM 760 O O . ALA A 1 92 ? -8.660 -2.787 0.307 1.00 62.69 92 ALA A O 1
ATOM 761 N N . THR A 1 93 ? -9.932 -2.121 2.048 1.00 55.75 93 THR A N 1
ATOM 762 C CA . THR A 1 93 ? -9.624 -0.690 1.943 1.00 55.75 93 THR A CA 1
ATOM 763 C C . THR A 1 93 ? -8.452 -0.252 2.814 1.00 55.75 93 THR A C 1
ATOM 765 O O . THR A 1 93 ? -7.777 0.671 2.400 1.00 55.75 93 THR A O 1
ATOM 768 N N . GLU A 1 94 ? -8.156 -0.906 3.941 1.00 51.12 94 GLU A N 1
ATOM 769 C CA . GLU A 1 94 ? -7.004 -0.646 4.823 1.00 51.12 94 GLU A CA 1
ATOM 770 C C . GLU A 1 94 ? -5.706 -1.185 4.208 1.00 51.12 94 GLU A C 1
ATOM 772 O O . GLU A 1 94 ? -4.680 -0.520 4.273 1.00 51.12 94 GLU A O 1
ATOM 777 N N . ASP A 1 95 ? -5.767 -2.293 3.458 1.00 50.03 95 ASP A N 1
ATOM 778 C CA . ASP A 1 95 ? -4.717 -2.676 2.498 1.00 50.03 95 ASP A CA 1
ATOM 779 C C . ASP A 1 95 ? -4.501 -1.606 1.394 1.00 50.03 95 ASP A C 1
ATOM 781 O O . ASP A 1 95 ? -3.556 -1.704 0.606 1.00 50.03 95 ASP A O 1
ATOM 785 N N . GLY A 1 96 ? -5.401 -0.619 1.293 1.00 46.72 96 GLY A N 1
ATOM 786 C CA . GLY A 1 96 ? -5.352 0.531 0.389 1.00 46.72 96 GLY A CA 1
ATOM 787 C C . GLY A 1 96 ? -5.287 1.897 1.087 1.00 46.72 96 GLY A C 1
ATOM 788 O O . GLY A 1 96 ? -5.171 2.901 0.382 1.00 46.72 96 GLY A O 1
ATOM 789 N N . GLU A 1 97 ? -5.322 1.960 2.424 1.00 46.22 97 GLU A N 1
ATOM 790 C CA . GLU A 1 97 ? -4.928 3.149 3.170 1.00 46.22 97 GLU A CA 1
ATOM 791 C C . GLU A 1 97 ? -3.415 3.087 3.249 1.00 46.22 97 GLU A C 1
ATOM 793 O O . GLU A 1 97 ? -2.818 2.482 4.137 1.00 46.22 97 GLU A O 1
ATOM 798 N N . GLU A 1 98 ? -2.825 3.656 2.197 1.00 50.72 98 GLU A N 1
ATOM 799 C CA . GLU A 1 98 ? -1.439 4.071 2.100 1.00 50.72 98 GLU A CA 1
ATOM 800 C C . GLU A 1 98 ? -0.924 4.399 3.498 1.00 50.72 98 GLU A C 1
ATOM 802 O O . GLU A 1 98 ? -1.270 5.429 4.079 1.00 50.72 98 GLU A O 1
ATOM 807 N N . SER A 1 99 ? -0.116 3.497 4.056 1.00 47.81 99 SER A N 1
ATOM 808 C CA . SER A 1 99 ? 0.678 3.813 5.223 1.00 47.81 99 SER A CA 1
ATOM 809 C C . SER A 1 99 ? 1.494 5.045 4.846 1.00 47.81 99 SER A C 1
ATOM 811 O O . SER A 1 99 ? 2.462 4.975 4.086 1.00 47.81 99 SER A O 1
ATOM 813 N N . GLU A 1 100 ? 1.052 6.211 5.317 1.00 51.31 100 GLU A N 1
ATOM 814 C CA . GLU A 1 100 ? 1.793 7.458 5.215 1.00 51.31 100 GLU A CA 1
ATOM 815 C C . GLU A 1 100 ? 3.107 7.259 5.971 1.00 51.31 100 GLU A C 1
ATOM 817 O O . GLU A 1 100 ? 3.231 7.535 7.162 1.00 51.31 100 GLU A O 1
ATOM 822 N N . GLY A 1 101 ? 4.111 6.708 5.301 1.00 57.25 101 GLY A N 1
ATOM 823 C CA . GLY A 1 101 ? 5.397 6.505 5.934 1.00 57.25 101 GLY A CA 1
ATOM 824 C C . GLY A 1 101 ? 6.386 5.743 5.089 1.00 57.25 101 GLY A C 1
ATOM 825 O O . GLY A 1 101 ? 7.478 6.255 4.841 1.00 57.25 101 GLY A O 1
ATOM 826 N N . GLU A 1 102 ? 6.035 4.543 4.634 1.00 65.12 102 GLU A N 1
ATOM 827 C CA . GLU A 1 102 ? 7.064 3.599 4.209 1.00 65.12 102 GLU A CA 1
ATOM 828 C C . GLU A 1 102 ? 6.698 2.872 2.919 1.00 65.12 102 GLU A C 1
ATOM 830 O O . GLU A 1 102 ? 5.694 2.175 2.825 1.00 65.12 102 GLU A O 1
ATOM 835 N N . ILE A 1 103 ? 7.548 3.051 1.904 1.00 70.38 103 ILE A N 1
ATOM 836 C CA . ILE A 1 103 ? 7.431 2.345 0.628 1.00 70.38 103 ILE A CA 1
ATOM 837 C C . ILE A 1 103 ? 7.642 0.852 0.917 1.00 70.38 103 ILE A C 1
ATOM 839 O O . ILE A 1 103 ? 8.725 0.496 1.398 1.00 70.38 103 ILE A O 1
ATOM 843 N N . PRO A 1 104 ? 6.671 -0.027 0.612 1.00 74.38 104 PRO A N 1
ATOM 844 C CA . PRO A 1 104 ? 6.793 -1.440 0.928 1.00 74.38 104 PRO A CA 1
ATOM 845 C C . PRO A 1 104 ? 7.982 -2.053 0.186 1.00 74.38 104 PRO A C 1
ATOM 847 O O . PRO A 1 104 ? 8.116 -1.948 -1.035 1.00 74.38 104 PRO A O 1
ATOM 850 N N . HIS A 1 105 ? 8.877 -2.691 0.940 1.00 79.44 105 HIS A N 1
ATOM 851 C CA . HIS A 1 105 ? 10.028 -3.386 0.384 1.00 79.44 105 HIS A CA 1
ATOM 852 C C . HIS A 1 105 ? 9.715 -4.873 0.230 1.00 79.44 105 HIS A C 1
ATOM 854 O O . HIS A 1 105 ? 9.568 -5.597 1.213 1.00 79.44 105 HIS A O 1
ATOM 860 N N . PHE A 1 106 ? 9.642 -5.334 -1.015 1.00 81.56 106 PHE A N 1
ATOM 861 C CA . PHE A 1 106 ? 9.437 -6.742 -1.328 1.00 81.56 106 PHE A CA 1
ATOM 862 C C . PHE A 1 106 ? 10.782 -7.419 -1.605 1.00 81.56 106 PHE A C 1
ATOM 864 O O . PHE A 1 106 ? 11.550 -6.966 -2.451 1.00 81.56 106 PHE A O 1
ATOM 871 N N . ALA A 1 107 ? 11.073 -8.514 -0.904 1.00 77.44 107 ALA A N 1
ATOM 872 C CA . ALA A 1 107 ? 12.249 -9.339 -1.163 1.00 77.44 107 ALA A CA 1
ATOM 873 C C . ALA A 1 107 ? 11.916 -10.388 -2.235 1.00 77.44 107 ALA A C 1
ATOM 875 O O . ALA A 1 107 ? 11.598 -11.530 -1.912 1.00 77.44 107 ALA A O 1
ATOM 876 N N . VAL A 1 108 ? 11.951 -10.007 -3.516 1.00 83.94 108 VAL A N 1
ATOM 877 C CA . VAL A 1 108 ? 11.671 -10.952 -4.609 1.00 83.94 108 VAL A CA 1
ATOM 878 C C . VAL A 1 108 ? 12.880 -11.877 -4.835 1.00 83.94 108 VAL A C 1
ATOM 880 O O . VAL A 1 108 ? 13.967 -11.389 -5.167 1.00 83.94 108 VAL A O 1
ATOM 883 N N . PRO A 1 109 ? 12.734 -13.209 -4.693 1.00 80.88 109 PRO A N 1
ATOM 884 C CA . PRO A 1 109 ? 13.836 -14.142 -4.896 1.00 80.88 109 PRO A CA 1
ATOM 885 C C . PRO A 1 109 ? 14.231 -14.248 -6.379 1.00 80.88 109 PRO A C 1
ATOM 887 O O . PRO A 1 109 ? 13.385 -14.267 -7.273 1.00 80.88 109 PRO A O 1
ATOM 890 N N . GLY A 1 110 ? 15.535 -14.375 -6.653 1.00 84.50 110 GLY A N 1
ATOM 891 C CA . GLY A 1 110 ? 16.068 -14.686 -7.985 1.00 84.50 110 GLY A CA 1
ATOM 892 C C . GLY A 1 110 ? 17.141 -13.721 -8.497 1.00 84.50 110 GLY A C 1
ATOM 893 O O . GLY A 1 110 ? 17.675 -12.886 -7.771 1.00 84.50 110 GLY A O 1
ATOM 894 N N . THR A 1 111 ? 17.496 -13.868 -9.777 1.00 85.44 111 THR A N 1
ATOM 895 C CA . THR A 1 111 ? 18.484 -13.011 -10.454 1.00 85.44 111 THR A CA 1
ATOM 896 C C . THR A 1 111 ? 17.817 -11.803 -11.098 1.00 85.44 111 THR A C 1
ATOM 898 O O . THR A 1 111 ? 16.816 -11.946 -11.805 1.00 85.44 111 THR A O 1
ATOM 901 N N . THR A 1 112 ? 18.420 -10.629 -10.950 1.00 85.00 112 THR A N 1
ATOM 902 C CA . THR A 1 112 ? 17.909 -9.387 -11.532 1.00 85.00 112 THR A CA 1
ATOM 903 C C . THR A 1 112 ? 18.135 -9.345 -13.043 1.00 85.00 112 THR A C 1
ATOM 905 O O . THR A 1 112 ? 19.185 -9.739 -13.549 1.00 85.00 112 THR A O 1
ATOM 908 N N . LYS A 1 113 ? 17.133 -8.864 -13.788 1.00 88.94 113 LYS A N 1
ATOM 909 C CA . LYS A 1 113 ? 17.217 -8.647 -15.240 1.00 88.94 11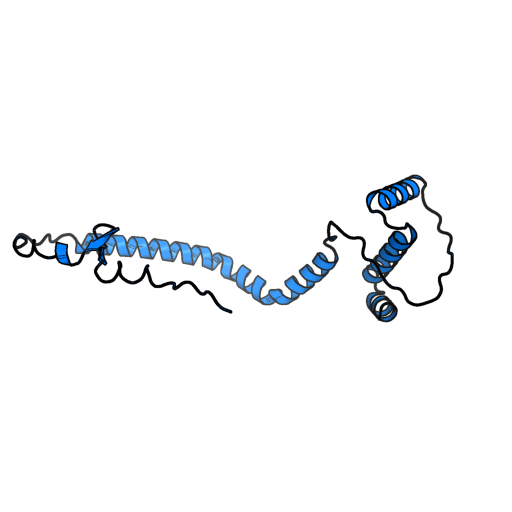3 LYS A CA 1
ATOM 910 C C . LYS A 1 113 ? 16.774 -7.228 -15.573 1.00 88.94 113 LYS A C 1
ATOM 912 O O . LYS A 1 113 ? 15.724 -6.791 -15.111 1.00 88.94 113 LYS A O 1
ATOM 917 N N . THR A 1 114 ? 17.547 -6.529 -16.399 1.00 91.44 114 THR A N 1
ATOM 918 C CA . THR A 1 114 ? 17.206 -5.173 -16.846 1.00 91.44 114 THR A CA 1
ATOM 919 C C . THR A 1 114 ? 16.054 -5.208 -17.848 1.00 91.44 114 THR A C 1
ATOM 921 O O . THR A 1 114 ? 16.077 -5.984 -18.805 1.00 91.44 114 THR A O 1
ATOM 924 N N . LYS A 1 115 ? 15.058 -4.342 -17.646 1.00 87.88 115 LYS A N 1
ATOM 925 C CA . LYS A 1 115 ? 13.973 -4.070 -18.596 1.00 87.88 115 LYS A CA 1
ATOM 926 C C . LYS A 1 115 ? 13.872 -2.563 -18.816 1.00 87.88 115 LYS A C 1
ATOM 928 O O . LYS A 1 115 ? 13.905 -1.804 -17.853 1.00 87.88 115 LYS A O 1
ATOM 933 N N . SER A 1 116 ? 13.750 -2.145 -20.071 1.00 91.56 116 SER A N 1
ATOM 934 C CA . SER A 1 116 ? 13.534 -0.743 -20.441 1.00 91.56 116 SER A CA 1
ATOM 935 C C . SER A 1 116 ? 12.037 -0.453 -20.536 1.00 91.56 116 SER A C 1
ATOM 937 O O . SER A 1 116 ? 11.298 -1.238 -21.129 1.00 91.56 116 SER A O 1
ATOM 939 N N . VAL A 1 117 ? 11.598 0.669 -19.964 1.00 89.69 117 VAL A N 1
ATOM 940 C CA . VAL A 1 117 ? 10.202 1.130 -19.977 1.00 89.69 117 VAL A CA 1
ATOM 941 C C . VAL A 1 117 ? 10.179 2.570 -20.479 1.00 89.69 117 VAL A C 1
ATOM 943 O O . VAL A 1 117 ? 10.946 3.401 -19.996 1.00 89.69 117 VAL A O 1
ATOM 946 N N . TYR A 1 118 ? 9.314 2.864 -21.449 1.00 94.88 118 TYR A N 1
ATOM 947 C CA . TYR A 1 118 ? 9.057 4.237 -21.878 1.00 94.88 118 TYR A CA 1
ATOM 948 C C . TYR A 1 118 ? 8.158 4.931 -20.851 1.00 94.88 118 TYR A C 1
ATOM 950 O O . TYR A 1 118 ? 7.132 4.377 -20.458 1.00 94.88 118 TYR A O 1
ATOM 958 N N . MET A 1 119 ? 8.525 6.140 -20.432 1.00 93.75 119 MET A N 1
ATOM 959 C CA . MET A 1 119 ? 7.737 6.961 -19.511 1.00 93.75 119 MET A CA 1
ATOM 960 C C . MET A 1 119 ? 7.756 8.422 -19.956 1.00 93.75 119 MET A C 1
ATOM 962 O O . MET A 1 119 ? 8.688 8.850 -20.631 1.00 93.75 119 MET A O 1
ATOM 966 N N . ALA A 1 120 ? 6.722 9.177 -19.590 1.00 97.44 120 ALA A N 1
ATOM 967 C CA . ALA A 1 120 ? 6.689 10.614 -19.838 1.00 97.44 120 ALA A CA 1
ATOM 968 C C . ALA A 1 120 ? 7.727 11.337 -18.964 1.00 97.44 120 ALA A C 1
ATOM 970 O O . ALA A 1 120 ? 7.879 10.992 -17.792 1.00 97.44 120 ALA A O 1
ATOM 971 N N . ASP A 1 121 ? 8.368 12.379 -19.501 1.00 96.94 121 ASP A N 1
ATOM 972 C CA . ASP A 1 121 ? 9.452 13.105 -18.817 1.00 96.94 121 ASP A CA 1
ATOM 973 C C . ASP A 1 121 ? 9.037 13.609 -17.428 1.00 96.94 121 ASP A C 1
ATOM 975 O O . ASP A 1 121 ? 9.723 13.359 -16.441 1.00 96.94 121 ASP A O 1
ATOM 979 N N . ARG A 1 122 ? 7.842 14.204 -17.315 1.00 97.50 122 ARG A N 1
ATOM 980 C CA . ARG A 1 122 ? 7.307 14.687 -16.029 1.00 97.50 122 ARG A CA 1
ATOM 981 C C . ARG A 1 122 ? 7.136 13.576 -14.992 1.00 97.50 122 ARG A C 1
ATOM 983 O O . ARG A 1 122 ? 7.302 13.811 -13.802 1.00 97.50 122 ARG A O 1
ATOM 990 N N . LEU A 1 123 ? 6.788 12.364 -15.426 1.00 96.00 123 LEU A N 1
ATOM 991 C CA . LEU A 1 123 ? 6.665 11.223 -14.518 1.00 96.00 123 LEU A CA 1
ATOM 992 C C . LEU A 1 123 ? 8.049 10.735 -14.070 1.00 96.00 123 LEU A C 1
ATOM 994 O O . LEU A 1 123 ? 8.230 10.409 -12.900 1.00 96.00 123 LEU A O 1
ATOM 998 N N . ALA A 1 124 ? 9.030 10.730 -14.976 1.00 95.69 124 ALA A N 1
ATOM 999 C CA . ALA A 1 124 ? 10.414 10.395 -14.651 1.00 95.69 124 ALA A CA 1
ATOM 1000 C C . ALA A 1 124 ? 11.012 11.367 -13.619 1.00 95.69 124 ALA A C 1
ATOM 1002 O O . ALA A 1 124 ? 11.695 10.946 -12.680 1.00 95.69 124 ALA A O 1
ATOM 1003 N N . GLU A 1 125 ? 10.721 12.660 -13.774 1.00 97.06 125 GLU A N 1
ATOM 1004 C CA . GLU A 1 125 ? 11.093 13.710 -12.824 1.00 97.06 125 GLU A CA 1
ATOM 1005 C C . GLU A 1 125 ? 10.475 13.445 -11.448 1.00 97.06 125 GLU A C 1
ATOM 1007 O O . GLU A 1 125 ? 11.211 13.354 -10.465 1.00 97.06 125 GLU A O 1
ATOM 1012 N N . LEU A 1 126 ? 9.162 13.192 -11.383 1.00 96.50 126 LEU A N 1
ATOM 1013 C CA . LEU A 1 126 ? 8.461 12.887 -10.130 1.00 96.50 126 LEU A CA 1
ATOM 1014 C C . LEU A 1 126 ? 9.037 11.661 -9.410 1.00 96.50 126 LEU A C 1
ATOM 1016 O O . LEU A 1 126 ? 9.288 11.713 -8.207 1.00 96.50 126 LEU A O 1
ATOM 1020 N N . VAL A 1 127 ? 9.300 10.566 -10.128 1.00 94.81 127 VAL A N 1
ATOM 1021 C CA . VAL A 1 127 ? 9.909 9.358 -9.538 1.00 94.81 127 VAL A CA 1
ATOM 1022 C C . VAL A 1 127 ? 11.314 9.657 -9.008 1.00 94.81 127 VAL A C 1
ATOM 1024 O O . VAL A 1 127 ? 11.713 9.152 -7.955 1.00 94.81 127 VAL A O 1
ATOM 1027 N N . THR A 1 128 ? 12.070 10.503 -9.709 1.00 95.75 128 THR A N 1
ATOM 1028 C CA . THR A 1 128 ? 13.417 10.906 -9.292 1.00 95.75 128 THR A CA 1
ATOM 1029 C C . THR A 1 128 ? 13.389 11.777 -8.039 1.00 95.75 128 THR A C 1
ATOM 1031 O O . THR A 1 128 ? 14.204 11.576 -7.137 1.00 95.75 128 THR A O 1
ATOM 1034 N N . GLU A 1 129 ? 12.464 12.730 -7.954 1.00 96.25 129 GLU A N 1
ATOM 1035 C CA . GLU A 1 129 ? 12.265 13.554 -6.761 1.00 96.25 129 GLU A CA 1
ATOM 1036 C C . GLU A 1 129 ? 11.815 12.705 -5.573 1.00 96.25 129 GLU A C 1
ATOM 1038 O O . GLU A 1 129 ? 12.419 12.773 -4.503 1.00 96.25 129 GLU A O 1
ATOM 1043 N N . PHE A 1 130 ? 10.836 11.826 -5.784 1.00 93.56 130 PHE A N 1
ATOM 1044 C CA . PHE A 1 130 ? 10.337 10.911 -4.763 1.00 93.56 130 PHE A CA 1
ATOM 1045 C C . PHE A 1 130 ? 11.445 10.000 -4.211 1.00 93.56 130 PHE A C 1
ATOM 1047 O O . PHE A 1 130 ? 11.606 9.880 -2.996 1.00 93.56 130 PHE A O 1
ATOM 1054 N N . SER A 1 131 ? 12.275 9.435 -5.095 1.00 93.31 131 SER A N 1
ATOM 1055 C CA . SER A 1 131 ? 13.444 8.623 -4.734 1.00 93.31 131 SER A CA 1
ATOM 1056 C C . SER A 1 131 ? 14.421 9.374 -3.821 1.00 93.31 131 SER A C 1
ATOM 1058 O O . SER A 1 131 ? 14.889 8.810 -2.829 1.00 93.31 131 SER A O 1
ATOM 1060 N N . LYS A 1 132 ? 14.689 10.657 -4.104 1.00 94.25 132 LYS A N 1
ATOM 1061 C CA . LYS A 1 132 ? 15.568 11.504 -3.281 1.00 94.25 132 LYS A CA 1
ATOM 1062 C C . LYS A 1 132 ? 14.948 11.830 -1.926 1.00 94.25 132 LYS A C 1
ATOM 1064 O O . LYS A 1 132 ? 15.624 11.715 -0.910 1.00 94.25 132 LYS A O 1
ATOM 1069 N N . VAL A 1 133 ? 13.674 12.222 -1.909 1.00 93.00 133 VAL A N 1
ATOM 1070 C CA . VAL A 1 133 ? 12.964 12.633 -0.688 1.00 93.00 133 VAL A CA 1
ATOM 1071 C C . VAL A 1 133 ? 12.810 11.467 0.289 1.00 93.00 133 VAL A C 1
ATOM 1073 O O . VAL A 1 133 ? 12.928 11.659 1.496 1.00 93.00 133 VAL A O 1
ATOM 1076 N N . ARG A 1 134 ? 12.545 10.260 -0.220 1.00 87.94 134 ARG A N 1
ATOM 1077 C CA . ARG A 1 134 ? 12.334 9.060 0.603 1.00 87.94 134 ARG A CA 1
ATOM 1078 C C . ARG A 1 134 ? 13.597 8.226 0.816 1.00 87.94 134 ARG A C 1
ATOM 1080 O O . ARG A 1 134 ? 13.538 7.246 1.544 1.00 87.94 134 ARG A O 1
ATOM 1087 N N . ASN A 1 135 ? 14.729 8.606 0.217 1.00 91.19 135 ASN A N 1
ATOM 1088 C CA . ASN A 1 135 ? 15.980 7.840 0.257 1.00 91.19 135 ASN A CA 1
ATOM 1089 C C . ASN A 1 135 ? 15.791 6.362 -0.159 1.00 91.19 135 ASN A C 1
ATOM 1091 O O . ASN A 1 135 ? 16.345 5.444 0.446 1.00 91.19 135 ASN A O 1
ATOM 1095 N N . VAL A 1 136 ? 14.989 6.128 -1.201 1.00 90.94 136 VAL A N 1
ATOM 1096 C CA . VAL A 1 136 ? 14.699 4.791 -1.741 1.00 90.94 136 VAL A CA 1
ATOM 1097 C C . VAL A 1 136 ? 15.113 4.731 -3.202 1.00 90.94 136 VAL A C 1
ATOM 1099 O O . VAL A 1 136 ? 14.925 5.685 -3.955 1.00 90.94 136 VAL A O 1
ATOM 1102 N N . SER A 1 137 ? 15.687 3.604 -3.628 1.00 92.38 137 SER A N 1
ATOM 1103 C CA . SER A 1 137 ? 16.093 3.425 -5.023 1.00 92.38 137 SER A CA 1
ATOM 1104 C C . SER A 1 137 ? 14.882 3.393 -5.964 1.00 92.38 137 SER A C 1
ATOM 1106 O O . SER A 1 137 ? 13.851 2.799 -5.647 1.00 92.38 137 SER A O 1
ATOM 1108 N N . GLN A 1 138 ? 15.021 3.965 -7.165 1.00 92.31 138 GLN A N 1
ATOM 1109 C CA . GLN A 1 138 ? 13.967 3.898 -8.189 1.00 92.31 138 GLN A CA 1
ATOM 1110 C C . GLN A 1 138 ? 13.572 2.457 -8.517 1.00 92.31 138 GLN A C 1
ATOM 1112 O O . GLN A 1 138 ? 12.400 2.176 -8.737 1.00 92.31 138 GLN A O 1
ATOM 1117 N N . ARG A 1 139 ? 14.532 1.524 -8.480 1.00 90.75 139 ARG A N 1
ATOM 1118 C CA . ARG A 1 139 ? 14.247 0.098 -8.641 1.00 90.75 139 ARG A CA 1
ATOM 1119 C C . ARG A 1 139 ? 13.214 -0.386 -7.622 1.00 90.75 139 ARG A C 1
ATOM 1121 O O . ARG A 1 139 ? 12.248 -1.012 -8.034 1.00 90.75 139 ARG A O 1
ATOM 1128 N N . ASN A 1 140 ? 13.410 -0.099 -6.335 1.00 89.75 140 ASN A N 1
ATOM 1129 C CA . ASN A 1 140 ? 12.490 -0.545 -5.285 1.00 89.75 140 ASN A CA 1
ATOM 1130 C C . ASN A 1 140 ? 11.101 0.078 -5.460 1.00 89.75 140 ASN A C 1
ATOM 1132 O O . ASN A 1 140 ? 10.107 -0.609 -5.267 1.00 89.75 140 ASN A O 1
ATOM 1136 N N . ILE A 1 141 ? 11.041 1.347 -5.878 1.00 92.31 141 ILE A N 1
ATOM 1137 C CA . ILE A 1 141 ? 9.780 2.040 -6.178 1.00 92.31 141 ILE A CA 1
ATOM 1138 C C . ILE A 1 141 ? 9.023 1.306 -7.291 1.00 92.31 141 ILE A C 1
ATOM 1140 O O . ILE A 1 141 ? 7.849 0.986 -7.132 1.00 92.31 141 ILE A O 1
ATOM 1144 N N . PHE A 1 142 ? 9.695 0.995 -8.403 1.00 92.31 142 PHE A N 1
ATOM 1145 C CA . PHE A 1 142 ? 9.073 0.259 -9.504 1.00 92.31 142 PHE A CA 1
ATOM 1146 C C . PHE A 1 142 ? 8.706 -1.175 -9.119 1.00 92.31 142 PHE A C 1
ATOM 1148 O O . PHE A 1 142 ? 7.655 -1.658 -9.526 1.00 92.31 142 PHE A O 1
ATOM 1155 N N . GLU A 1 143 ? 9.548 -1.858 -8.346 1.00 91.12 143 GLU A N 1
ATOM 1156 C CA . GLU A 1 143 ? 9.296 -3.227 -7.890 1.00 91.12 143 GLU A CA 1
ATOM 1157 C C . GLU A 1 143 ? 8.035 -3.285 -7.018 1.00 91.12 143 GLU A C 1
ATOM 1159 O O . GLU A 1 143 ? 7.132 -4.070 -7.306 1.00 91.12 143 GLU A O 1
ATOM 1164 N N . ALA A 1 144 ? 7.920 -2.378 -6.045 1.00 91.31 144 ALA A N 1
ATOM 1165 C CA . ALA A 1 144 ? 6.734 -2.236 -5.209 1.00 91.31 144 ALA A CA 1
ATOM 1166 C C . ALA A 1 144 ? 5.485 -1.901 -6.031 1.00 91.31 144 ALA A C 1
ATOM 1168 O O . ALA A 1 144 ? 4.492 -2.624 -5.962 1.00 91.31 144 ALA A O 1
ATOM 1169 N N . ALA A 1 145 ? 5.566 -0.880 -6.889 1.00 92.00 145 ALA A N 1
ATOM 1170 C CA . ALA A 1 145 ? 4.442 -0.456 -7.717 1.00 92.00 145 ALA A CA 1
ATOM 1171 C C . ALA A 1 145 ? 3.939 -1.576 -8.642 1.00 92.00 145 ALA A C 1
ATOM 1173 O O . ALA A 1 145 ? 2.735 -1.752 -8.811 1.00 92.00 145 ALA A O 1
ATOM 1174 N N . VAL A 1 146 ? 4.843 -2.363 -9.237 1.00 93.12 146 VAL A N 1
ATOM 1175 C CA . VAL A 1 146 ? 4.465 -3.496 -10.097 1.00 93.12 146 VAL A CA 1
ATOM 1176 C C . VAL A 1 146 ? 3.810 -4.609 -9.282 1.00 93.12 146 VAL A C 1
ATOM 1178 O O . VAL A 1 146 ? 2.804 -5.164 -9.722 1.00 93.12 146 VAL A O 1
ATOM 1181 N N . ILE A 1 147 ? 4.342 -4.935 -8.104 1.00 92.38 147 ILE A N 1
ATOM 1182 C CA . ILE A 1 147 ? 3.782 -5.968 -7.221 1.00 92.38 147 ILE A CA 1
ATOM 1183 C C . ILE A 1 147 ? 2.372 -5.588 -6.764 1.00 92.38 147 ILE A C 1
ATOM 1185 O O . ILE A 1 147 ? 1.450 -6.400 -6.867 1.00 92.38 147 ILE A O 1
ATOM 1189 N N . GLU A 1 148 ? 2.179 -4.350 -6.319 1.00 90.75 148 GLU A N 1
ATOM 1190 C CA . GLU A 1 148 ? 0.870 -3.839 -5.911 1.00 90.75 148 GLU A CA 1
ATOM 1191 C C . GLU A 1 148 ? -0.115 -3.795 -7.073 1.00 90.75 148 GLU A C 1
ATOM 1193 O O . GLU A 1 148 ? -1.258 -4.240 -6.939 1.00 90.75 148 GLU A O 1
ATOM 1198 N N . TYR A 1 149 ? 0.336 -3.339 -8.244 1.00 93.94 149 TYR A N 1
ATOM 1199 C CA . TYR A 1 149 ? -0.477 -3.351 -9.452 1.00 93.94 149 TYR A CA 1
ATOM 1200 C C . TYR A 1 149 ? -0.944 -4.776 -9.781 1.00 93.94 149 TYR A C 1
ATOM 1202 O O . TYR A 1 149 ? -2.135 -5.017 -9.966 1.00 93.94 149 TYR A O 1
ATOM 1210 N N . LEU A 1 150 ? -0.043 -5.761 -9.774 1.00 94.12 150 LEU A N 1
ATOM 1211 C CA . LEU A 1 150 ? -0.397 -7.160 -10.025 1.00 94.12 150 LEU A CA 1
ATOM 1212 C C . LEU A 1 150 ? -1.383 -7.710 -8.982 1.00 94.12 150 LEU A C 1
ATOM 1214 O O . LEU A 1 150 ? -2.358 -8.367 -9.356 1.00 94.12 150 LEU A O 1
ATOM 1218 N N . ARG A 1 151 ? -1.199 -7.401 -7.690 1.00 91.50 151 ARG A N 1
ATOM 1219 C CA . ARG A 1 151 ? -2.168 -7.767 -6.639 1.00 91.50 151 ARG A CA 1
ATOM 1220 C C . ARG A 1 151 ? -3.544 -7.166 -6.923 1.00 91.50 151 ARG A C 1
ATOM 1222 O O . ARG A 1 151 ? -4.546 -7.875 -6.847 1.00 91.50 151 ARG A O 1
ATOM 1229 N N . LYS A 1 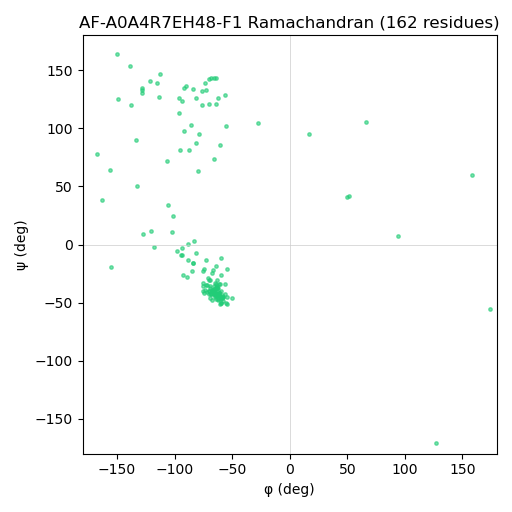152 ? -3.605 -5.887 -7.293 1.00 92.06 152 LYS A N 1
ATOM 1230 C CA . LYS A 1 152 ? -4.867 -5.182 -7.553 1.00 92.06 152 LYS A CA 1
ATOM 1231 C C . LYS A 1 152 ? -5.644 -5.765 -8.737 1.00 92.06 152 LYS A C 1
ATOM 1233 O O . LYS A 1 152 ? -6.870 -5.806 -8.685 1.00 92.06 152 LYS A O 1
ATOM 1238 N N . TYR A 1 153 ? -4.955 -6.258 -9.767 1.00 94.44 153 TYR A N 1
ATOM 1239 C CA . TYR A 1 153 ? -5.569 -6.734 -11.016 1.00 94.44 153 TYR A CA 1
ATOM 1240 C C . TYR A 1 153 ? -5.593 -8.267 -11.169 1.00 94.44 153 TYR A C 1
ATOM 1242 O O . TYR A 1 153 ? -5.511 -8.788 -12.280 1.00 94.44 153 TYR A O 1
ATOM 1250 N N . GLY A 1 154 ? -5.746 -9.005 -10.064 1.00 89.44 154 GLY A N 1
ATOM 1251 C CA . GLY A 1 154 ? -6.098 -10.433 -10.101 1.00 89.44 154 GLY A CA 1
ATOM 1252 C C . GLY A 1 154 ? -4.930 -11.420 -10.060 1.00 89.44 154 GLY A C 1
ATOM 1253 O O . GLY A 1 154 ? -5.156 -12.619 -10.167 1.00 89.44 154 GLY A O 1
ATOM 1254 N N . TYR A 1 155 ? -3.696 -10.955 -9.842 1.00 94.44 155 TYR A N 1
ATOM 1255 C CA . TYR A 1 155 ? -2.518 -11.817 -9.666 1.00 94.44 155 TYR A CA 1
ATOM 1256 C C . TYR A 1 155 ? -2.108 -11.975 -8.192 1.00 94.44 155 TYR A C 1
ATOM 1258 O O . TYR A 1 155 ? -0.949 -12.278 -7.910 1.00 94.44 155 TYR A O 1
ATOM 1266 N N . ARG A 1 156 ? -3.037 -11.795 -7.236 1.00 90.50 156 ARG A N 1
ATOM 1267 C CA . ARG A 1 156 ? -2.738 -11.896 -5.790 1.00 90.50 156 ARG A CA 1
ATOM 1268 C C . ARG A 1 156 ? -2.074 -13.222 -5.426 1.00 90.50 156 ARG A C 1
ATOM 1270 O O . ARG A 1 156 ? -1.004 -13.201 -4.830 1.00 90.50 156 ARG A O 1
ATOM 1277 N N . ASP A 1 157 ? -2.647 -14.351 -5.838 1.00 92.44 157 ASP A N 1
ATOM 1278 C CA . ASP A 1 157 ? -2.120 -15.677 -5.483 1.00 92.44 157 ASP A CA 1
ATOM 1279 C C . ASP A 1 157 ? -0.732 -15.933 -6.080 1.00 92.44 157 ASP A C 1
ATOM 1281 O O . ASP A 1 157 ? 0.154 -16.461 -5.409 1.00 92.44 157 ASP A O 1
ATOM 1285 N N . ALA A 1 158 ? -0.510 -15.501 -7.325 1.00 92.19 158 ALA A N 1
ATOM 1286 C CA . ALA A 1 158 ? 0.784 -15.617 -7.991 1.00 92.19 158 ALA A CA 1
ATOM 1287 C C . ALA A 1 158 ? 1.855 -14.750 -7.312 1.00 92.19 158 ALA A C 1
ATOM 1289 O O . ALA A 1 158 ? 2.975 -15.207 -7.101 1.00 92.19 158 ALA A O 1
ATOM 1290 N N . VAL A 1 159 ? 1.506 -13.517 -6.933 1.00 92.44 159 VAL A N 1
ATOM 1291 C CA . VAL A 1 159 ? 2.393 -12.617 -6.185 1.00 92.44 159 VAL A CA 1
ATOM 1292 C C . VAL A 1 159 ? 2.695 -13.182 -4.796 1.00 92.44 159 VAL A C 1
ATOM 1294 O O . VAL A 1 159 ? 3.853 -13.234 -4.400 1.00 92.44 159 VAL A O 1
ATOM 1297 N N . ASN A 1 160 ? 1.687 -13.675 -4.078 1.00 90.06 160 ASN A N 1
ATOM 1298 C CA . ASN A 1 160 ? 1.878 -14.291 -2.765 1.00 90.06 160 ASN A CA 1
ATOM 1299 C C . ASN A 1 160 ? 2.766 -15.540 -2.851 1.00 90.06 160 ASN A C 1
ATOM 1301 O O . ASN A 1 160 ? 3.600 -15.760 -1.980 1.00 90.06 160 ASN A O 1
ATOM 1305 N N . SER A 1 161 ? 2.631 -16.334 -3.917 1.00 91.62 161 SER A N 1
ATOM 1306 C CA . SER A 1 161 ? 3.518 -17.470 -4.177 1.00 91.62 161 SER A CA 1
ATOM 1307 C C . SER A 1 161 ? 4.940 -17.048 -4.552 1.00 91.62 161 SER A C 1
ATOM 1309 O O . SER A 1 161 ? 5.865 -17.808 -4.286 1.00 91.62 161 SER A O 1
ATOM 1311 N N . LEU A 1 162 ? 5.123 -15.891 -5.196 1.00 89.62 162 LEU A N 1
ATOM 1312 C CA . LEU A 1 162 ? 6.438 -15.352 -5.557 1.00 89.62 162 LEU A CA 1
ATOM 1313 C C . LEU A 1 162 ? 7.205 -14.834 -4.332 1.00 89.62 162 LEU A C 1
ATOM 1315 O O . LEU A 1 162 ? 8.428 -14.919 -4.304 1.00 89.62 162 LEU A O 1
ATOM 1319 N N . LEU A 1 163 ? 6.491 -14.275 -3.355 1.00 86.06 163 LEU A N 1
ATOM 1320 C CA . LEU A 1 163 ? 7.055 -13.652 -2.153 1.00 86.06 163 LEU A CA 1
ATOM 1321 C C . LEU A 1 163 ? 7.279 -14.632 -0.987 1.00 86.06 163 LEU A C 1
ATOM 1323 O O . LEU A 1 163 ? 7.702 -14.201 0.085 1.00 86.06 163 LEU A O 1
ATOM 1327 N N . ARG A 1 164 ? 6.955 -15.915 -1.171 1.00 75.62 164 ARG A N 1
ATOM 1328 C CA . ARG A 1 164 ? 7.023 -16.948 -0.132 1.00 75.62 164 ARG A CA 1
ATOM 1329 C C . ARG A 1 164 ? 8.356 -17.687 -0.107 1.00 75.62 164 ARG A C 1
ATOM 1331 O O . ARG A 1 164 ? 8.939 -17.909 -1.189 1.00 75.62 164 ARG A O 1
#

Secondary structure (DSSP, 8-state):
--------STTSSSTTEEEETTTTEEEEGGGGSS-SS---S---TTHHHHHHHHHHHHHHHHHHHHHHHHTTHHHHHHHHHTHHHHHHHHHHHHTTS--TT--------S----------HHHHHHHHHHHHHHT--HHHHHHHHHHHHHHHTT-HHHHHHH--

Foldseek 3Di:
DDDDPDPPPPPPVCPQWDQDPVVRDTDGNVVPPDDPPDDPDDDDPPVVVVVVVVVVVVVVVVVVVVVVVVVCVVVVVVCVVCVVVVVVVVVVCVVVPPPVPDQDAAPFDDDDDDDDDDDDPVVVVVLVVVCVVNVHDSVRNVVSVVLVVCCVVPCVVVSVVRRD

pLDDT: mean 74.7, std 19.14, range [28.39, 97.5]

Organism: NCBI:txid54121

Sequence (164 aa):
MFFVFSNKIYAKWLQNYIWSTDERNYIHQSEMKGDEEESKKAAPDTNGKELAAEIRKQVERQVNVAERLAKFTPVMEFLEENMDSLQELLAATEDGEESEGEIPHFAVPGTTKTKSVYMADRLAELVTEFSKVRNVSQRNIFEAAVIEYLRKYGYRDAVNSLLR

Mean predicted aligned error: 20.44 Å

Radius of gyration: 35.8 Å; Cα contacts (8 Å, |Δi|>4): 46; chains: 1; bounding box: 68×36×92 Å